Protein AF-A0A1Z9ULQ1-F1 (afdb_monomer)

Foldseek 3Di:
DPDPDPPDDAAEDEPDQQWFPNQVLLLVQLLVVLLVLVPPCPDPCNVLSVQQQVVVVHSPDRDHCLLQDDCPDDSRDVDNPSVNVSSLVRPQQALVSLLPTDTHDCSLVVLVVPVPPPNYAYEYEGSDPSNLNSPLNNCCVRNVDHSVSHHHDNDCQVVQDDPNDGD

Secondary structure (DSSP, 8-state):
---PPP----EEE--BTTTB-HHHHHHHHHHHHHHHHHT-TTSTTHHHHHHHHHHHTSSS----HHHHS-TTSTT--S--HHHHHHHHHHHTT-HHHHHHPPBPTTHHHHHHHHTTSTTEEEEE--SSHHHHHHHHHHHHHHH---GGGEEE-S--GGGGEETTEE-

Mean predicted aligned error: 5.28 Å

Sequence (167 aa):
MEGGVPMRYQVFSDMDGVLVNFEGGVLEYMNKRFQELKDQPDHPDYKLARSAAKELGGWDVVINKWHIARSDQEKSLPRNYRVRDFMYRMVEDDVDLWANLGWERGGKELWDYIKDIPGLEILSAPMAEGSKVGKRMWVERELGVPVEKVNLSDSKKPYGVWNGKQG

Nearest PDB structures (foldseek):
  2jao-assembly1_A  TM=6.907E-01  e=1.414E-05  Mus musculus
  3bwv-assembly1_A  TM=7.509E-01  e=1.514E-02  Staphylococcus epidermidis ATCC 12228
  8hp7-assembly3_C  TM=4.347E-01  e=4.409E-02  Novosphingobium sp. MBES04
  6hdg-assembly1_A  TM=3.534E-01  e=4.664E-02  Lactococcus lactis subsp. lactis Il1403
  1z4o-assembly1_A  TM=3.468E-01  e=2.014E-01  Lactococcus lactis

Structure (mmCIF, N/CA/C/O backbone):
data_AF-A0A1Z9ULQ1-F1
#
_entry.id   AF-A0A1Z9ULQ1-F1
#
loop_
_atom_site.group_PDB
_atom_site.id
_atom_site.type_symbol
_atom_site.label_atom_id
_atom_site.label_alt_id
_atom_site.label_comp_id
_atom_site.label_asym_id
_atom_site.label_entity_id
_atom_site.label_seq_id
_atom_site.pdbx_PDB_ins_code
_atom_site.Cartn_x
_atom_site.Cartn_y
_atom_site.Cartn_z
_atom_site.occupancy
_atom_site.B_iso_or_equiv
_atom_site.auth_seq_id
_atom_site.auth_comp_id
_atom_site.auth_asym_id
_atom_site.auth_atom_id
_atom_site.pdbx_PDB_model_num
ATOM 1 N N . MET A 1 1 ? -25.862 -4.051 43.222 1.00 40.12 1 MET A N 1
ATOM 2 C CA . MET A 1 1 ? -24.947 -4.617 42.213 1.00 40.12 1 MET A CA 1
ATOM 3 C C . MET A 1 1 ? -24.093 -3.464 41.734 1.00 40.12 1 MET A C 1
ATOM 5 O O . MET A 1 1 ? -24.627 -2.573 41.088 1.00 40.12 1 MET A O 1
ATOM 9 N N . GLU A 1 2 ? -22.843 -3.387 42.190 1.00 43.03 2 GLU A N 1
ATOM 10 C CA . GLU A 1 2 ? -21.914 -2.337 41.766 1.00 43.03 2 GLU A CA 1
ATOM 11 C C . GLU A 1 2 ? -21.677 -2.478 40.261 1.00 43.03 2 GLU A C 1
ATOM 13 O O . GLU A 1 2 ? -21.177 -3.499 39.792 1.00 43.03 2 GLU A O 1
ATOM 18 N N . GLY A 1 3 ? -22.115 -1.472 39.502 1.00 48.78 3 GLY A N 1
ATOM 19 C CA . GLY A 1 3 ? -21.812 -1.349 38.085 1.00 48.78 3 GLY A CA 1
ATOM 20 C C . GLY A 1 3 ? -20.315 -1.135 37.937 1.00 48.78 3 GLY A C 1
ATOM 21 O O . GLY A 1 3 ? -19.822 -0.035 38.182 1.00 48.78 3 GLY A O 1
ATOM 22 N N . GLY A 1 4 ? -19.596 -2.203 37.591 1.00 48.16 4 GLY A N 1
ATOM 23 C CA . GLY A 1 4 ? -18.175 -2.129 37.281 1.00 48.16 4 GLY A CA 1
ATOM 24 C C . GLY A 1 4 ? -17.948 -1.061 36.218 1.00 48.16 4 GLY A C 1
ATOM 25 O O . GLY A 1 4 ? -18.625 -1.053 35.189 1.00 48.16 4 GLY A O 1
ATOM 26 N N . VAL A 1 5 ? -17.027 -0.136 36.487 1.00 60.44 5 VAL A N 1
ATOM 27 C CA . VAL A 1 5 ? -16.594 0.860 35.504 1.00 60.44 5 VAL A CA 1
ATOM 28 C C . VAL A 1 5 ? -16.198 0.094 34.237 1.00 60.44 5 VAL A C 1
ATOM 30 O O . VAL A 1 5 ? -15.347 -0.794 34.336 1.00 60.44 5 VAL A O 1
ATOM 33 N N . PRO A 1 6 ? -16.813 0.363 33.070 1.00 61.00 6 PRO A N 1
ATOM 34 C CA . PRO A 1 6 ? -16.471 -0.359 31.856 1.00 61.00 6 PRO A CA 1
ATOM 35 C C . PRO A 1 6 ? -14.975 -0.194 31.604 1.00 61.00 6 PRO A C 1
ATOM 37 O O . PRO A 1 6 ? -14.455 0.925 31.612 1.00 61.00 6 PRO A O 1
ATOM 40 N N . MET A 1 7 ? -14.281 -1.319 31.425 1.00 56.22 7 MET A N 1
ATOM 41 C CA . MET A 1 7 ? -12.882 -1.336 31.012 1.00 56.22 7 MET A CA 1
ATOM 42 C C . MET A 1 7 ? -12.751 -0.481 29.747 1.00 56.22 7 MET A C 1
ATOM 44 O O . MET A 1 7 ? -13.235 -0.866 28.686 1.00 56.22 7 MET A O 1
ATOM 48 N N . ARG A 1 8 ? -12.132 0.700 29.866 1.00 76.12 8 ARG A N 1
ATOM 49 C CA . ARG A 1 8 ? -11.786 1.551 28.724 1.00 76.12 8 ARG A CA 1
ATOM 50 C C . ARG A 1 8 ? -10.527 0.985 28.086 1.00 76.12 8 ARG A C 1
ATOM 52 O O . ARG A 1 8 ? -9.421 1.375 28.449 1.00 76.12 8 ARG A O 1
ATOM 59 N N . TYR A 1 9 ? -10.697 0.028 27.189 1.00 83.69 9 TYR A N 1
ATOM 60 C CA . TYR A 1 9 ? -9.646 -0.355 26.258 1.00 83.69 9 TYR A CA 1
ATOM 61 C C . TYR A 1 9 ? -9.817 0.431 24.957 1.00 83.69 9 TYR A C 1
ATOM 63 O O . TYR A 1 9 ? -10.929 0.784 24.571 1.00 83.69 9 TYR A O 1
ATOM 71 N N . GLN A 1 10 ? -8.696 0.705 24.304 1.00 89.06 10 GLN A N 1
ATOM 72 C CA . GLN A 1 10 ? -8.639 1.178 22.929 1.00 89.06 10 GLN A CA 1
ATOM 73 C C . GLN A 1 10 ? -8.028 0.045 22.111 1.00 89.06 10 GLN A C 1
ATOM 75 O O . GLN A 1 10 ? -6.992 -0.494 22.507 1.00 89.06 10 GLN A O 1
ATOM 80 N N . VAL A 1 11 ? -8.659 -0.325 20.999 1.00 92.19 11 VAL A N 1
ATOM 81 C CA . VAL A 1 11 ? -8.139 -1.363 20.104 1.00 92.19 11 VAL A CA 1
ATOM 82 C C . VAL A 1 11 ? -7.783 -0.727 18.776 1.00 92.19 11 VAL A C 1
ATOM 84 O O . VAL A 1 11 ? -8.569 0.017 18.197 1.00 92.19 11 VAL A O 1
ATOM 87 N N . PHE A 1 12 ? -6.595 -1.051 18.284 1.00 94.81 12 PHE A N 1
ATOM 88 C CA . PHE A 1 12 ? -6.162 -0.671 16.951 1.00 94.81 12 PHE A CA 1
ATOM 89 C C . PHE A 1 12 ? -5.965 -1.928 16.115 1.00 94.81 12 PHE A C 1
ATOM 91 O O . PHE A 1 12 ? -5.248 -2.835 16.539 1.00 94.81 12 PHE A O 1
ATOM 98 N N . SER A 1 13 ? -6.580 -1.972 14.935 1.00 96.31 13 SER A N 1
ATOM 99 C CA . SER A 1 13 ? -6.272 -2.986 13.927 1.00 96.31 13 SER A CA 1
ATOM 100 C C . SER A 1 13 ? -5.358 -2.389 12.865 1.00 96.31 13 SER A C 1
ATOM 102 O O . SER A 1 13 ? -5.603 -1.289 12.362 1.00 96.31 13 SER A O 1
ATOM 104 N N . ASP A 1 14 ? -4.276 -3.100 12.561 1.00 96.75 14 ASP A N 1
ATOM 105 C CA . ASP A 1 14 ? -3.386 -2.733 11.463 1.00 96.75 14 ASP A CA 1
ATOM 106 C C . ASP A 1 14 ? -4.031 -3.067 10.114 1.00 96.75 14 ASP A C 1
ATOM 108 O O . ASP A 1 14 ? -4.940 -3.892 10.032 1.00 96.75 14 ASP A O 1
ATOM 112 N N . MET A 1 15 ? -3.542 -2.443 9.044 1.00 96.81 15 MET A N 1
ATOM 113 C CA . MET A 1 15 ? -3.982 -2.766 7.686 1.00 96.81 15 MET A CA 1
ATOM 114 C C . MET A 1 15 ? -3.031 -3.754 7.018 1.00 96.81 15 MET A C 1
ATOM 116 O O . MET A 1 15 ? -3.408 -4.894 6.749 1.00 96.81 15 MET A O 1
ATOM 120 N N . ASP A 1 16 ? -1.805 -3.317 6.745 1.00 95.81 16 ASP A N 1
ATOM 121 C CA . ASP A 1 16 ? -0.882 -4.025 5.859 1.00 95.81 16 ASP A CA 1
ATOM 122 C C . ASP A 1 16 ? -0.363 -5.310 6.516 1.00 95.81 16 ASP A C 1
ATOM 124 O O . ASP A 1 16 ? 0.289 -5.271 7.557 1.00 95.81 16 ASP A O 1
ATOM 128 N N . GLY A 1 17 ? -0.657 -6.460 5.907 1.00 94.81 17 GLY A N 1
ATOM 129 C CA . GLY A 1 17 ? -0.307 -7.781 6.436 1.00 94.81 17 GLY A CA 1
ATOM 130 C C . GLY A 1 17 ? -1.213 -8.280 7.569 1.00 94.81 17 GLY A C 1
ATOM 131 O O . GLY A 1 17 ? -0.918 -9.318 8.158 1.00 94.81 17 GLY A O 1
ATOM 132 N N . VAL A 1 18 ? -2.304 -7.564 7.879 1.00 97.50 18 VAL A N 1
ATOM 133 C CA . VAL A 1 18 ? -3.332 -7.988 8.849 1.00 97.50 18 VAL A CA 1
ATOM 134 C C . VAL A 1 18 ? -4.705 -8.081 8.188 1.00 97.50 18 VAL A C 1
ATOM 136 O O . VAL A 1 18 ? -5.305 -9.153 8.169 1.00 97.50 18 VAL A O 1
ATOM 139 N N . LEU A 1 19 ? -5.198 -6.976 7.625 1.00 98.19 19 LEU A N 1
ATOM 140 C CA . LEU A 1 19 ? -6.452 -6.936 6.863 1.00 98.19 19 LEU A CA 1
ATOM 141 C C . LEU A 1 19 ? -6.194 -6.921 5.351 1.00 98.19 19 LEU A C 1
ATOM 143 O O . LEU A 1 19 ? -6.977 -7.474 4.583 1.00 98.19 19 LEU A O 1
ATOM 147 N N . VAL A 1 20 ? -5.080 -6.325 4.928 1.00 98.25 20 VAL A N 1
ATOM 148 C CA . VAL A 1 20 ? -4.739 -6.053 3.528 1.00 98.25 20 VAL A CA 1
ATOM 149 C C . VAL A 1 20 ? -3.530 -6.882 3.105 1.00 98.25 20 VAL A C 1
ATOM 151 O O . VAL A 1 20 ? -2.487 -6.829 3.760 1.00 98.25 20 VAL A O 1
ATOM 154 N N . ASN A 1 21 ? -3.633 -7.582 1.972 1.00 97.75 21 ASN A N 1
ATOM 155 C CA . ASN A 1 21 ? -2.535 -8.325 1.349 1.00 97.75 21 ASN A CA 1
ATOM 156 C C . ASN A 1 21 ? -1.557 -7.373 0.645 1.00 97.75 21 ASN A C 1
ATOM 158 O O . ASN A 1 21 ? -1.480 -7.297 -0.586 1.00 97.75 21 ASN A O 1
ATOM 162 N N . PHE A 1 22 ? -0.821 -6.614 1.452 1.00 96.06 22 PHE A N 1
ATOM 163 C CA . PHE A 1 22 ? 0.162 -5.651 0.978 1.00 96.06 22 PHE A CA 1
ATOM 164 C C . PHE A 1 22 ? 1.318 -6.337 0.238 1.00 96.06 22 PHE A C 1
ATOM 166 O O . PHE A 1 22 ? 1.641 -5.941 -0.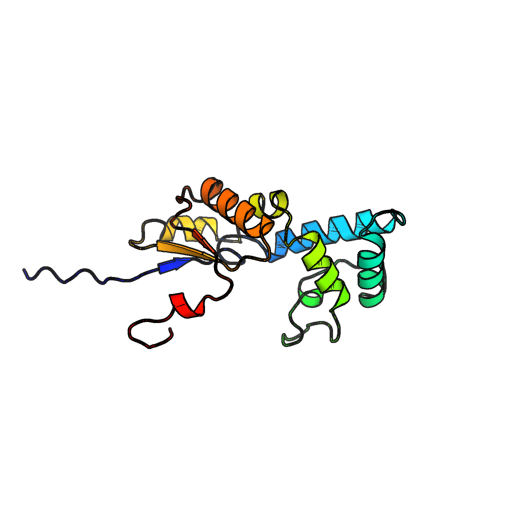879 1.00 96.06 22 PHE A O 1
ATOM 173 N N . GLU A 1 23 ? 1.915 -7.384 0.826 1.00 95.06 23 GLU A N 1
ATOM 174 C CA . GLU A 1 23 ? 3.074 -8.076 0.238 1.00 95.06 23 GLU A CA 1
ATOM 175 C C . GLU A 1 23 ? 2.735 -8.643 -1.146 1.00 95.06 23 GLU A C 1
ATOM 177 O O . GLU A 1 23 ? 3.455 -8.379 -2.109 1.00 95.06 23 GLU A O 1
ATOM 182 N N . GLY A 1 24 ? 1.628 -9.381 -1.266 1.00 96.88 24 GLY A N 1
ATOM 183 C CA . GLY A 1 24 ? 1.215 -9.984 -2.529 1.00 96.88 24 GLY A CA 1
ATOM 184 C C . GLY A 1 24 ? 0.870 -8.943 -3.591 1.00 96.88 24 GLY A C 1
ATOM 185 O O . GLY A 1 24 ? 1.403 -9.011 -4.697 1.00 96.88 24 GLY A O 1
ATOM 186 N N . GLY A 1 25 ? 0.036 -7.954 -3.249 1.00 97.44 25 GLY A N 1
ATOM 187 C CA . GLY A 1 25 ? -0.405 -6.936 -4.206 1.00 97.44 25 GLY A CA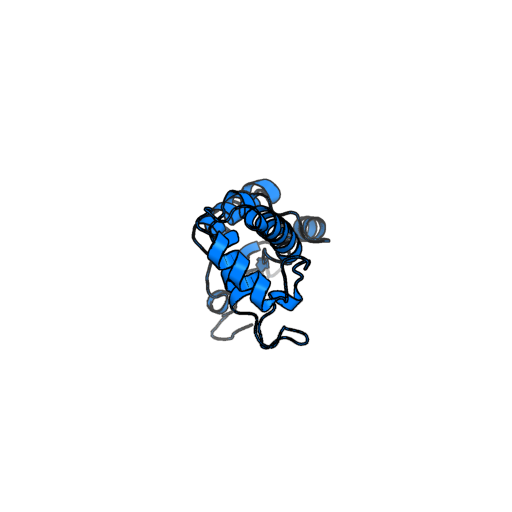 1
ATOM 188 C C . GLY A 1 25 ? 0.730 -6.038 -4.703 1.00 97.44 25 GLY A C 1
ATOM 189 O O . GLY A 1 25 ? 0.831 -5.778 -5.903 1.00 97.44 25 GLY A O 1
ATOM 190 N N . VAL A 1 26 ? 1.643 -5.622 -3.816 1.00 96.19 26 VAL A N 1
ATOM 191 C CA . VAL A 1 26 ? 2.827 -4.838 -4.207 1.00 96.19 26 VAL A CA 1
ATOM 192 C C . VAL A 1 26 ? 3.765 -5.652 -5.085 1.00 96.19 26 VAL A C 1
ATOM 194 O O . VAL A 1 26 ? 4.222 -5.142 -6.108 1.00 96.19 26 VAL A O 1
ATOM 197 N N . LEU A 1 27 ? 4.051 -6.908 -4.719 1.00 97.38 27 LEU A N 1
ATOM 198 C CA . LEU A 1 27 ? 4.931 -7.764 -5.514 1.00 97.38 27 LEU A CA 1
ATOM 199 C C . LEU A 1 27 ? 4.346 -8.029 -6.904 1.00 97.38 27 LEU A C 1
ATOM 201 O O . LEU A 1 27 ? 5.082 -7.957 -7.888 1.00 97.38 27 LEU A O 1
ATOM 205 N N . GLU A 1 28 ? 3.046 -8.298 -7.011 1.00 97.88 28 GLU A N 1
ATOM 206 C CA . GLU A 1 28 ? 2.371 -8.484 -8.298 1.00 97.88 28 GLU A CA 1
ATOM 207 C C . GLU A 1 28 ? 2.474 -7.224 -9.168 1.00 97.88 28 GLU A C 1
ATOM 209 O O . GLU A 1 28 ? 2.988 -7.281 -10.292 1.00 97.88 28 GLU A O 1
ATOM 214 N N . TYR A 1 29 ? 2.064 -6.074 -8.624 1.00 97.81 29 TYR A N 1
ATOM 215 C CA . TYR A 1 29 ? 2.078 -4.800 -9.339 1.00 97.81 29 TYR A CA 1
ATOM 216 C C . TYR A 1 29 ? 3.490 -4.418 -9.795 1.00 97.81 29 TYR A C 1
ATOM 218 O O . TYR A 1 29 ? 3.716 -4.124 -10.972 1.00 97.81 29 TYR A O 1
ATOM 226 N N . MET A 1 30 ? 4.475 -4.478 -8.893 1.00 96.12 30 MET A N 1
ATOM 227 C CA . MET A 1 30 ? 5.840 -4.080 -9.228 1.00 96.12 30 MET A CA 1
ATOM 228 C C . MET A 1 30 ? 6.484 -5.020 -10.253 1.00 96.12 30 MET A C 1
ATOM 230 O O . MET A 1 30 ? 7.227 -4.544 -11.106 1.00 96.12 30 MET A O 1
ATOM 234 N N . ASN A 1 31 ? 6.205 -6.331 -10.213 1.00 98.06 31 ASN A N 1
ATOM 235 C CA . ASN A 1 31 ? 6.726 -7.272 -11.211 1.00 98.06 31 ASN A CA 1
ATOM 236 C C . ASN A 1 31 ? 6.144 -6.988 -12.593 1.00 98.06 31 ASN A C 1
ATOM 238 O O . ASN A 1 31 ? 6.882 -6.993 -13.579 1.00 98.06 31 ASN A O 1
ATOM 242 N N . LYS A 1 32 ? 4.841 -6.692 -12.667 1.00 97.50 32 LYS A N 1
ATOM 243 C CA . LYS A 1 32 ? 4.196 -6.282 -13.915 1.00 97.50 32 LYS A CA 1
ATOM 244 C C . LYS A 1 32 ? 4.867 -5.031 -14.485 1.00 97.50 32 LYS A C 1
ATOM 246 O O . LYS A 1 32 ? 5.340 -5.061 -15.619 1.00 97.50 32 LYS A O 1
ATOM 251 N N . ARG A 1 33 ? 5.008 -3.973 -13.676 1.00 97.38 33 ARG A N 1
ATOM 252 C CA . ARG A 1 33 ? 5.692 -2.731 -14.084 1.00 97.38 33 ARG A CA 1
ATOM 253 C C . ARG A 1 33 ? 7.148 -2.974 -14.486 1.00 97.38 33 ARG A C 1
ATOM 255 O O . ARG A 1 33 ? 7.624 -2.392 -15.455 1.00 97.38 33 ARG A O 1
ATOM 262 N N . PHE A 1 34 ? 7.854 -3.849 -13.774 1.00 97.94 34 PHE A N 1
ATOM 263 C CA . PHE A 1 34 ? 9.243 -4.198 -14.067 1.00 97.94 34 PHE A CA 1
ATOM 264 C C . PHE A 1 34 ? 9.395 -4.824 -15.459 1.00 97.94 34 PHE A C 1
ATOM 266 O O . PHE A 1 34 ? 10.277 -4.417 -16.213 1.00 97.94 34 PHE A O 1
ATOM 273 N N . GLN A 1 35 ? 8.508 -5.753 -15.828 1.00 97.31 35 GLN A N 1
ATOM 274 C CA . GLN A 1 35 ? 8.524 -6.370 -17.157 1.00 97.31 35 GLN A CA 1
ATOM 275 C C . GLN A 1 35 ? 8.046 -5.409 -18.252 1.00 97.31 35 GLN A C 1
ATOM 277 O O . GLN A 1 35 ? 8.656 -5.361 -19.314 1.00 97.31 35 GLN A O 1
ATOM 282 N N . GLU A 1 36 ? 7.024 -4.589 -17.996 1.00 96.62 36 GLU A N 1
ATOM 283 C CA . GLU A 1 36 ? 6.561 -3.571 -18.953 1.00 96.62 36 GLU A CA 1
ATOM 284 C C . GLU A 1 36 ? 7.660 -2.561 -19.306 1.00 96.62 36 GLU A C 1
ATOM 286 O O . GLU A 1 36 ? 7.794 -2.165 -20.464 1.00 96.62 36 GLU A O 1
ATOM 291 N N . LEU A 1 37 ? 8.457 -2.149 -18.316 1.00 97.88 37 LEU A N 1
ATOM 292 C CA . LEU A 1 37 ? 9.524 -1.170 -18.505 1.00 97.88 37 LEU A CA 1
ATOM 293 C C . LEU A 1 37 ? 10.729 -1.734 -19.258 1.00 97.88 37 LEU A C 1
ATOM 295 O O . LEU A 1 37 ? 11.450 -0.954 -19.873 1.00 97.88 37 LEU A O 1
ATOM 299 N N . LYS A 1 38 ? 10.948 -3.055 -19.258 1.00 96.75 38 LYS A N 1
ATOM 300 C CA . LYS A 1 38 ? 12.065 -3.707 -19.965 1.00 96.75 38 LYS A CA 1
ATOM 301 C C . LYS A 1 38 ? 12.184 -3.249 -21.422 1.00 96.75 38 LYS A C 1
ATOM 303 O O . LYS A 1 38 ? 13.293 -2.986 -21.887 1.00 96.75 38 LYS A O 1
ATOM 308 N N . ASP A 1 39 ? 11.043 -3.104 -22.093 1.00 95.62 39 ASP A N 1
ATOM 309 C CA . ASP A 1 39 ? 10.948 -2.795 -23.521 1.00 95.62 39 ASP A CA 1
ATOM 310 C C . ASP A 1 39 ? 10.573 -1.323 -23.798 1.00 95.62 39 ASP A C 1
ATOM 312 O O . ASP A 1 39 ? 10.226 -0.966 -24.922 1.00 95.62 39 ASP A O 1
ATOM 316 N N . GLN A 1 40 ? 10.660 -0.443 -22.791 1.00 97.12 40 GLN A N 1
ATOM 317 C CA . GLN A 1 40 ? 10.299 0.978 -22.901 1.00 97.12 40 GLN A CA 1
ATOM 318 C C . GLN A 1 40 ? 11.469 1.902 -22.524 1.00 97.12 40 GLN A C 1
ATOM 320 O O . GLN A 1 40 ? 11.409 2.587 -21.501 1.00 97.12 40 GLN A O 1
ATOM 325 N N . PRO A 1 41 ? 12.543 1.968 -23.332 1.00 96.25 41 PRO A N 1
ATOM 326 C CA . PRO A 1 41 ? 13.744 2.740 -22.999 1.00 96.25 41 PRO A CA 1
ATOM 327 C C . PRO A 1 41 ? 13.503 4.247 -22.814 1.00 96.25 41 PRO A C 1
ATOM 329 O O . PRO A 1 41 ? 14.268 4.899 -22.098 1.00 96.25 41 PRO A O 1
ATOM 332 N N . ASP A 1 42 ? 12.443 4.781 -23.425 1.00 97.75 42 ASP A N 1
ATOM 333 C CA . ASP A 1 42 ? 12.067 6.196 -23.355 1.00 97.75 42 ASP A CA 1
ATOM 334 C C . ASP A 1 42 ? 11.144 6.523 -22.166 1.00 97.75 42 ASP A C 1
ATOM 336 O O . ASP A 1 42 ? 10.891 7.696 -21.884 1.00 97.75 42 ASP A O 1
ATOM 340 N N . HIS A 1 43 ? 10.648 5.516 -21.435 1.00 97.62 43 HIS A N 1
ATOM 341 C CA . HIS A 1 43 ? 9.802 5.746 -20.265 1.00 97.62 43 HIS A CA 1
ATOM 342 C C . HIS A 1 43 ? 10.614 6.419 -19.138 1.00 97.62 43 HIS A C 1
ATOM 344 O O . HIS A 1 43 ? 11.736 5.984 -18.853 1.00 97.62 43 HIS A O 1
ATOM 350 N N . PRO A 1 44 ? 10.068 7.423 -18.421 1.00 97.56 44 PRO A N 1
ATOM 351 C CA . PRO A 1 44 ? 10.790 8.136 -17.359 1.00 97.56 44 PRO A CA 1
ATOM 352 C C . PRO A 1 44 ? 11.410 7.219 -16.293 1.00 97.56 44 PRO A C 1
ATOM 354 O O . PRO A 1 44 ? 12.554 7.410 -15.881 1.00 97.56 44 PRO A O 1
ATOM 357 N N . ASP A 1 45 ? 10.681 6.175 -15.898 1.00 97.38 45 ASP A N 1
ATOM 358 C CA . ASP A 1 45 ? 11.131 5.210 -14.887 1.00 97.38 45 ASP A CA 1
ATOM 359 C C . ASP A 1 45 ? 12.030 4.076 -15.437 1.00 97.38 45 ASP A C 1
ATOM 361 O O . ASP A 1 45 ? 12.528 3.258 -14.659 1.00 97.38 45 ASP A O 1
ATOM 365 N N . TYR A 1 46 ? 12.319 4.026 -16.748 1.00 98.00 46 TYR A N 1
ATOM 366 C CA . TYR A 1 46 ? 13.147 2.966 -17.350 1.00 98.00 46 TYR A CA 1
ATOM 367 C C . TYR A 1 46 ? 14.523 2.848 -16.695 1.00 98.00 46 TYR A C 1
ATOM 369 O O . TYR A 1 46 ? 14.996 1.754 -16.386 1.00 98.00 46 TYR A O 1
ATOM 377 N N . LYS A 1 47 ? 15.187 3.984 -16.444 1.00 97.94 47 LYS A N 1
ATOM 378 C CA . LYS A 1 47 ? 16.524 4.003 -15.827 1.00 97.94 47 LYS A CA 1
ATOM 379 C C . LYS A 1 47 ? 16.518 3.403 -14.422 1.00 97.94 47 LYS A C 1
ATOM 381 O O . LYS A 1 47 ? 17.504 2.773 -14.026 1.00 97.94 47 LYS A O 1
ATOM 386 N N . LEU A 1 48 ? 15.425 3.590 -13.684 1.00 97.44 48 LEU A N 1
ATOM 387 C CA . LEU A 1 48 ? 15.254 3.032 -12.351 1.00 97.44 48 LEU A CA 1
ATOM 388 C C . LEU A 1 48 ? 15.040 1.517 -12.427 1.00 97.44 48 LEU A C 1
ATOM 390 O O . LEU A 1 48 ? 15.792 0.775 -11.796 1.00 97.44 48 LEU A O 1
ATOM 394 N N . ALA A 1 49 ? 14.125 1.058 -13.284 1.00 97.81 49 ALA A N 1
ATOM 395 C CA . ALA A 1 49 ? 13.895 -0.366 -13.527 1.00 97.81 49 ALA A CA 1
ATOM 396 C C . ALA A 1 49 ? 15.169 -1.079 -14.015 1.00 97.81 49 ALA A C 1
ATOM 398 O O . ALA A 1 49 ? 15.566 -2.099 -13.460 1.00 97.81 49 ALA A O 1
ATOM 399 N N . ARG A 1 50 ? 15.911 -0.486 -14.958 1.00 98.19 50 ARG A N 1
ATOM 400 C CA . ARG A 1 50 ? 17.204 -1.011 -15.42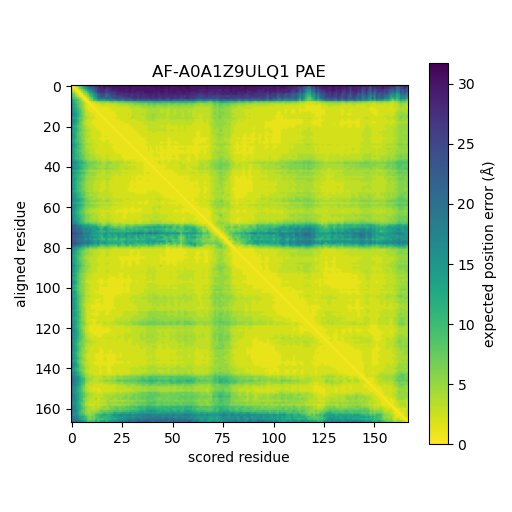5 1.00 98.19 50 ARG A CA 1
ATOM 401 C C . ARG A 1 50 ? 18.237 -1.114 -14.300 1.00 98.19 50 ARG A C 1
ATOM 403 O O . ARG A 1 50 ? 19.050 -2.038 -14.290 1.00 98.19 50 ARG A O 1
ATOM 410 N N . SER A 1 51 ? 18.233 -0.166 -13.363 1.00 97.19 51 SER A N 1
ATOM 411 C CA . SER A 1 51 ? 19.135 -0.192 -12.206 1.00 97.19 51 SER A CA 1
ATOM 412 C C . SER A 1 51 ? 18.765 -1.307 -11.227 1.00 97.19 51 SER A C 1
ATOM 414 O O . SER A 1 51 ? 19.667 -1.984 -10.736 1.00 97.19 51 SER A O 1
ATOM 416 N N . ALA A 1 52 ? 17.469 -1.540 -10.998 1.00 96.75 52 ALA A N 1
ATOM 417 C CA . ALA A 1 52 ? 16.979 -2.690 -10.241 1.00 96.75 52 ALA A CA 1
ATOM 418 C C . ALA A 1 52 ? 17.334 -4.015 -10.937 1.00 96.75 52 ALA A C 1
ATOM 420 O O . ALA A 1 52 ? 17.899 -4.898 -10.302 1.00 96.75 52 ALA A O 1
ATOM 421 N N . ALA A 1 53 ? 17.135 -4.126 -12.254 1.00 97.19 53 ALA A N 1
ATOM 422 C CA . ALA A 1 53 ? 17.512 -5.307 -13.034 1.00 97.19 53 ALA A CA 1
ATOM 423 C C . ALA A 1 53 ? 19.006 -5.628 -12.912 1.00 97.19 53 ALA A C 1
ATOM 425 O O . ALA A 1 53 ? 19.386 -6.774 -12.693 1.00 9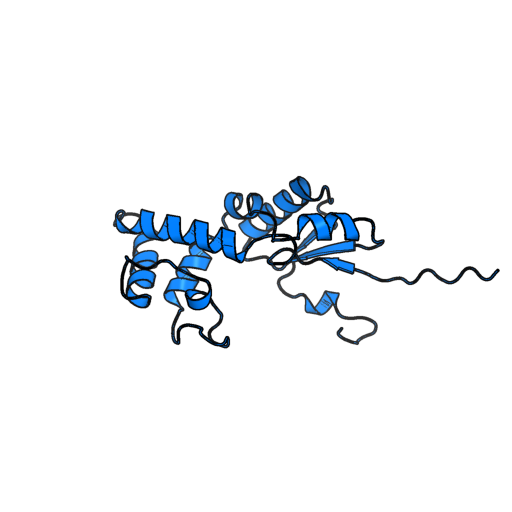7.19 53 ALA A O 1
ATOM 426 N N . LYS A 1 54 ? 19.875 -4.611 -12.985 1.00 96.25 54 LYS A N 1
ATOM 427 C CA . LYS A 1 54 ? 21.318 -4.795 -12.781 1.00 96.25 54 LYS A CA 1
ATOM 428 C C . LYS A 1 54 ? 21.647 -5.311 -11.374 1.00 96.25 54 LYS A C 1
ATOM 430 O O . LYS A 1 54 ? 22.554 -6.126 -11.244 1.00 96.25 54 LYS A O 1
ATOM 435 N N . GLU A 1 55 ? 20.950 -4.830 -10.345 1.00 94.44 55 GLU A N 1
ATOM 436 C CA . GLU A 1 55 ? 21.123 -5.294 -8.959 1.00 94.44 55 GLU A CA 1
ATOM 437 C C . GLU A 1 55 ? 20.642 -6.742 -8.773 1.00 94.44 55 GLU A C 1
ATOM 439 O O . GLU A 1 55 ? 21.287 -7.510 -8.068 1.00 94.44 55 GLU A O 1
ATOM 444 N N . LEU A 1 56 ? 19.570 -7.131 -9.467 1.00 93.75 56 LEU A N 1
ATOM 445 C CA . LEU A 1 56 ? 18.987 -8.476 -9.428 1.00 93.75 56 LEU A CA 1
ATOM 446 C C . LEU A 1 56 ? 19.718 -9.505 -10.311 1.00 93.75 56 LEU A C 1
ATOM 448 O O . LEU A 1 56 ? 19.431 -10.694 -10.224 1.00 93.75 56 LEU A O 1
ATOM 452 N N . GLY A 1 57 ? 20.657 -9.071 -11.158 1.00 94.62 57 GLY A N 1
ATOM 453 C CA . GLY A 1 57 ? 21.389 -9.942 -12.087 1.00 94.62 57 GLY A CA 1
ATOM 454 C C . GLY A 1 57 ? 20.753 -10.088 -13.475 1.00 94.62 57 GLY A C 1
ATOM 455 O O . GLY A 1 57 ? 21.256 -10.849 -14.297 1.00 94.62 57 GLY A O 1
ATOM 456 N N . GLY A 1 58 ? 19.693 -9.338 -13.776 1.00 96.31 58 GLY A N 1
ATOM 457 C CA . GLY A 1 58 ? 19.044 -9.308 -15.083 1.00 96.31 58 GLY A CA 1
ATOM 458 C C . GLY A 1 58 ? 17.565 -8.931 -15.011 1.00 96.31 58 GLY A C 1
ATOM 459 O O . GLY A 1 58 ? 17.009 -8.703 -13.940 1.00 96.31 58 GLY A O 1
ATOM 460 N N . TRP A 1 59 ? 16.926 -8.864 -16.180 1.00 97.31 59 TRP A N 1
ATOM 461 C CA . TRP A 1 59 ? 15.474 -8.669 -16.305 1.00 97.31 59 TRP A CA 1
ATOM 462 C C . TRP A 1 59 ? 14.675 -9.966 -16.116 1.00 97.31 59 TRP A C 1
ATOM 464 O O . TRP A 1 59 ? 13.479 -9.913 -15.840 1.00 97.31 59 TRP A O 1
ATOM 474 N N . ASP A 1 60 ? 15.326 -11.121 -16.277 1.00 96.00 60 ASP A N 1
ATOM 475 C CA . ASP A 1 60 ? 14.718 -12.451 -16.156 1.00 96.00 60 ASP A CA 1
ATOM 476 C C . ASP A 1 60 ? 14.702 -12.918 -14.691 1.00 96.00 60 ASP A C 1
ATOM 478 O O . ASP A 1 60 ? 15.317 -13.910 -14.305 1.00 96.00 60 ASP A O 1
ATOM 482 N N . VAL A 1 61 ? 14.077 -12.103 -13.839 1.00 94.69 61 VAL A N 1
ATOM 483 C CA . VAL A 1 61 ? 13.946 -12.336 -12.399 1.00 94.69 61 VAL A CA 1
ATOM 484 C C . VAL A 1 61 ? 12.521 -12.003 -11.983 1.00 94.69 61 VAL A C 1
ATOM 486 O O . VAL A 1 61 ? 12.002 -10.937 -12.313 1.00 94.69 61 VAL A O 1
ATOM 489 N N . VAL A 1 62 ? 11.913 -12.894 -11.199 1.00 96.69 62 VAL A N 1
ATOM 490 C CA . VAL A 1 62 ? 10.675 -12.600 -10.472 1.00 96.69 62 VAL A CA 1
ATOM 491 C C . VAL A 1 62 ? 11.046 -11.986 -9.128 1.00 96.69 62 VAL A C 1
ATOM 493 O O . VAL A 1 62 ? 11.688 -12.620 -8.283 1.00 96.69 62 VAL A O 1
ATOM 496 N N . ILE A 1 63 ? 10.662 -10.728 -8.926 1.00 95.56 63 ILE A N 1
ATOM 497 C CA . ILE A 1 63 ? 10.901 -10.010 -7.680 1.00 95.56 63 ILE A CA 1
ATOM 498 C C . ILE A 1 63 ? 10.038 -10.646 -6.588 1.00 95.56 63 ILE A C 1
ATOM 500 O O . ILE A 1 63 ? 8.828 -10.771 -6.743 1.00 95.56 63 ILE A O 1
ATOM 504 N N . ASN A 1 64 ? 10.655 -11.069 -5.486 1.00 95.06 64 ASN A N 1
ATOM 505 C CA . ASN A 1 64 ? 9.969 -11.657 -4.341 1.00 95.06 64 ASN A CA 1
ATOM 506 C C . ASN A 1 64 ? 10.298 -10.865 -3.070 1.00 95.06 64 ASN A C 1
ATOM 508 O O . ASN A 1 64 ? 11.147 -9.968 -3.083 1.00 95.06 64 ASN A O 1
ATOM 512 N N . LYS A 1 65 ? 9.658 -11.224 -1.954 1.00 91.75 65 LYS A N 1
ATOM 513 C CA . LYS A 1 65 ? 9.808 -10.508 -0.683 1.00 91.75 65 LYS A CA 1
ATOM 514 C C . LYS A 1 65 ? 11.251 -10.366 -0.198 1.00 91.75 65 LYS A C 1
ATOM 516 O O . LYS A 1 65 ? 11.594 -9.344 0.379 1.00 91.75 65 LYS A O 1
ATOM 521 N N . TRP A 1 66 ? 12.128 -11.331 -0.475 1.00 90.50 66 TRP A N 1
ATOM 522 C CA . TRP A 1 66 ? 13.527 -11.292 -0.034 1.00 90.50 66 TRP A CA 1
ATOM 523 C C . TRP A 1 66 ? 14.361 -10.267 -0.801 1.00 90.50 66 TRP A C 1
ATOM 525 O O . TRP A 1 66 ? 15.358 -9.762 -0.286 1.00 90.50 66 TRP A O 1
ATOM 535 N N . HIS A 1 67 ? 13.933 -9.910 -2.013 1.00 91.38 67 HIS A N 1
ATOM 536 C CA . HIS A 1 67 ? 14.558 -8.832 -2.767 1.00 91.38 67 HIS A CA 1
ATOM 537 C C . HIS A 1 67 ? 14.220 -7.462 -2.172 1.00 91.38 67 HIS A C 1
ATOM 539 O O . HIS A 1 67 ? 15.062 -6.575 -2.206 1.00 91.38 67 HIS A O 1
ATOM 545 N N . ILE A 1 68 ? 13.040 -7.285 -1.572 1.00 89.69 68 ILE A N 1
ATOM 546 C CA . ILE A 1 68 ? 12.587 -5.994 -1.019 1.00 89.69 68 ILE A CA 1
ATOM 547 C C . ILE A 1 68 ? 12.629 -5.911 0.515 1.00 89.69 68 ILE A C 1
ATOM 549 O O . ILE A 1 68 ? 12.401 -4.837 1.078 1.00 89.69 68 ILE A O 1
ATOM 553 N N . ALA A 1 69 ? 12.954 -7.018 1.188 1.00 86.25 69 ALA A N 1
ATOM 554 C CA . ALA A 1 69 ? 13.110 -7.103 2.635 1.00 86.25 69 ALA A CA 1
ATOM 555 C C . ALA A 1 69 ? 14.068 -6.026 3.166 1.00 86.25 69 ALA A C 1
ATOM 557 O O . ALA A 1 69 ? 14.921 -5.490 2.453 1.00 86.25 69 ALA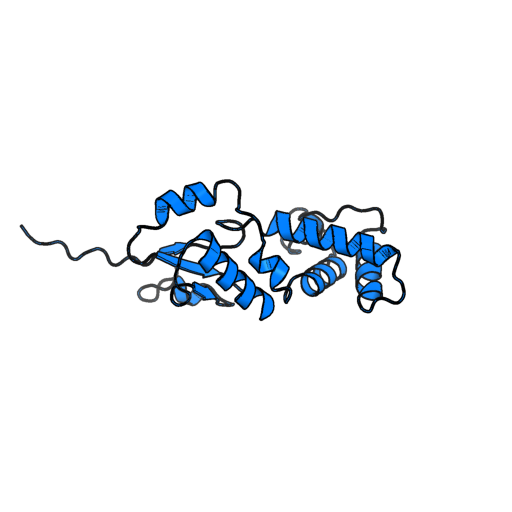 A O 1
ATOM 558 N N . ARG A 1 70 ? 13.927 -5.646 4.435 1.00 76.06 70 ARG A N 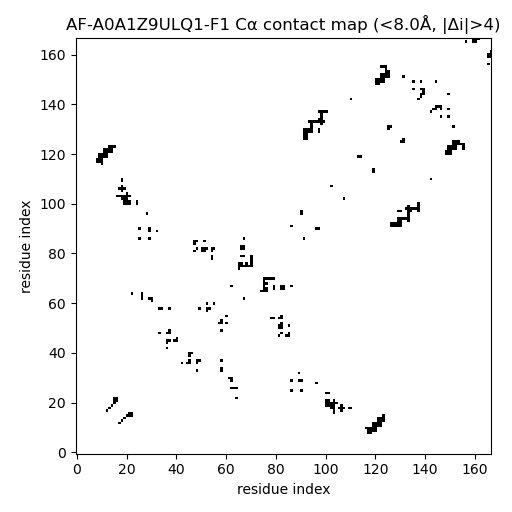1
ATOM 559 C CA . ARG A 1 70 ? 14.928 -4.765 5.047 1.00 76.06 70 ARG A CA 1
ATOM 560 C C . ARG A 1 70 ? 16.249 -5.516 5.189 1.00 76.06 70 ARG A C 1
ATOM 562 O O . ARG A 1 70 ? 16.253 -6.710 5.464 1.00 76.06 70 ARG A O 1
ATOM 569 N N . SER A 1 71 ? 17.361 -4.801 5.035 1.00 69.12 71 SER A N 1
ATOM 570 C CA . SER A 1 71 ? 18.709 -5.384 5.058 1.00 69.12 71 SER A CA 1
ATOM 571 C C . SER A 1 71 ? 19.072 -6.068 6.381 1.00 69.12 71 SER A C 1
ATOM 573 O O . SER A 1 71 ? 20.027 -6.835 6.420 1.00 69.12 71 SER A O 1
ATOM 575 N N . ASP A 1 72 ? 18.340 -5.781 7.461 1.00 70.38 72 ASP A N 1
ATOM 576 C CA . ASP A 1 72 ? 18.478 -6.412 8.776 1.00 70.38 72 ASP A CA 1
ATOM 577 C C . ASP A 1 72 ? 17.714 -7.743 8.909 1.00 70.38 72 ASP A C 1
ATOM 579 O O . ASP A 1 72 ? 17.872 -8.434 9.913 1.00 70.38 72 ASP A O 1
ATOM 583 N N . GLN A 1 73 ? 16.893 -8.124 7.923 1.00 69.88 73 GLN A N 1
ATOM 584 C CA . GLN A 1 73 ? 16.140 -9.378 7.944 1.00 69.88 73 GLN A CA 1
ATOM 585 C C . GLN A 1 73 ? 16.948 -10.553 7.382 1.00 69.88 73 GLN A C 1
ATOM 587 O O . GLN A 1 73 ? 17.670 -10.437 6.388 1.00 69.88 73 GLN A O 1
ATOM 592 N N . GLU A 1 74 ? 16.769 -11.722 8.002 1.00 64.75 74 GLU A N 1
ATOM 593 C CA . GLU A 1 74 ? 17.333 -12.986 7.530 1.00 64.75 74 GLU A CA 1
ATOM 594 C C . GLU A 1 74 ? 16.929 -13.231 6.065 1.00 64.75 74 GLU A C 1
ATOM 596 O O . GLU A 1 74 ? 15.763 -13.070 5.704 1.00 64.75 74 GLU A O 1
ATOM 601 N N . LYS A 1 75 ? 17.890 -13.625 5.218 1.00 73.00 75 LYS A N 1
ATOM 602 C CA . LYS A 1 75 ? 17.719 -13.874 3.769 1.00 73.00 75 LYS A CA 1
ATOM 603 C C . LYS A 1 75 ? 17.457 -12.638 2.897 1.00 73.00 75 LYS A C 1
ATOM 605 O O . LYS A 1 75 ? 17.251 -12.809 1.697 1.00 73.00 75 LYS A O 1
ATOM 610 N N . SER A 1 76 ? 17.519 -11.417 3.438 1.00 70.06 76 SER A N 1
ATOM 611 C CA . SER A 1 76 ? 17.573 -10.213 2.597 1.00 70.06 76 SER A CA 1
ATOM 612 C C . SER A 1 76 ? 18.800 -10.256 1.684 1.00 70.06 76 SER A C 1
ATOM 614 O O . SER A 1 76 ? 19.881 -10.693 2.090 1.00 70.06 76 SER A O 1
ATOM 616 N N . LEU A 1 77 ? 18.660 -9.740 0.461 1.00 67.94 77 LEU A N 1
ATOM 617 C CA . LEU A 1 77 ? 19.824 -9.459 -0.377 1.00 67.94 77 LEU A CA 1
ATOM 618 C C . LEU A 1 77 ? 20.787 -8.511 0.374 1.00 67.94 77 LEU A C 1
ATOM 620 O O . LEU A 1 77 ? 20.323 -7.522 0.950 1.00 67.94 77 LEU A O 1
ATOM 624 N N . PRO A 1 78 ? 22.117 -8.749 0.335 1.00 66.25 78 PRO A N 1
ATOM 625 C CA . PRO A 1 78 ? 23.107 -7.890 0.999 1.00 66.25 78 PRO A CA 1
ATOM 626 C C . PRO A 1 78 ? 23.081 -6.426 0.534 1.00 66.25 78 PRO A C 1
ATOM 628 O O . PRO A 1 78 ? 23.531 -5.530 1.245 1.00 66.25 78 PRO A O 1
ATOM 631 N N . ARG A 1 79 ? 22.574 -6.181 -0.681 1.00 72.00 79 ARG A N 1
ATOM 632 C CA . ARG A 1 79 ? 22.379 -4.856 -1.267 1.00 72.00 79 ARG A CA 1
ATOM 633 C C . ARG A 1 79 ? 21.114 -4.872 -2.122 1.00 72.00 79 ARG A C 1
ATOM 635 O O . ARG A 1 79 ? 21.106 -5.522 -3.161 1.00 72.00 79 ARG A O 1
ATOM 642 N N . ASN A 1 80 ? 20.076 -4.165 -1.684 1.00 83.00 80 ASN A N 1
ATOM 643 C CA . ASN A 1 80 ? 18.790 -4.096 -2.382 1.00 83.00 80 ASN A CA 1
ATOM 644 C C . ASN A 1 80 ? 18.234 -2.674 -2.531 1.00 83.00 80 ASN A C 1
ATOM 646 O O . ASN A 1 80 ? 17.023 -2.465 -2.611 1.00 83.00 80 ASN A O 1
ATOM 650 N N . TYR A 1 81 ? 19.113 -1.675 -2.531 1.00 89.19 81 TYR A N 1
ATOM 651 C CA . TYR A 1 81 ? 18.692 -0.279 -2.588 1.00 89.19 81 TYR A CA 1
ATOM 652 C C . TYR A 1 81 ? 17.962 0.025 -3.896 1.00 89.19 81 TYR A C 1
ATOM 654 O O . TYR A 1 81 ? 16.948 0.706 -3.870 1.00 89.19 81 TYR A O 1
ATOM 662 N N . ARG A 1 82 ? 18.417 -0.512 -5.037 1.00 94.81 82 ARG A N 1
ATOM 663 C CA . ARG A 1 82 ? 17.817 -0.185 -6.340 1.00 94.81 82 ARG A CA 1
ATOM 664 C C . ARG A 1 82 ? 16.462 -0.840 -6.534 1.00 94.81 82 ARG A C 1
ATOM 666 O O . ARG A 1 82 ? 15.552 -0.189 -7.037 1.00 94.81 82 ARG A O 1
ATOM 673 N N . VAL A 1 83 ? 16.317 -2.103 -6.140 1.00 94.88 83 VAL A N 1
ATOM 674 C CA . VAL A 1 83 ? 15.019 -2.787 -6.204 1.00 94.88 83 VAL A CA 1
ATOM 675 C C . VAL A 1 83 ? 14.018 -2.190 -5.209 1.00 94.88 83 VAL A C 1
ATOM 677 O O . VAL A 1 83 ? 12.837 -2.082 -5.532 1.00 94.88 83 VAL A O 1
ATOM 680 N N . ARG A 1 84 ? 14.477 -1.718 -4.041 1.00 93.75 84 ARG A N 1
ATOM 681 C CA . ARG A 1 84 ? 13.632 -0.975 -3.096 1.00 93.75 84 ARG A CA 1
ATOM 682 C C . ARG A 1 84 ? 13.240 0.398 -3.633 1.00 93.75 84 ARG A C 1
ATOM 684 O O . ARG A 1 84 ? 12.057 0.702 -3.608 1.00 93.75 84 ARG A O 1
ATOM 691 N N . ASP A 1 85 ? 14.178 1.189 -4.155 1.00 95.00 85 ASP A N 1
ATOM 692 C CA . ASP A 1 85 ? 13.887 2.488 -4.783 1.00 95.00 85 ASP A CA 1
ATOM 693 C C . ASP A 1 85 ? 12.850 2.326 -5.904 1.00 95.00 85 ASP A C 1
ATOM 695 O O . ASP A 1 85 ? 11.912 3.112 -6.015 1.00 95.00 85 ASP A O 1
ATOM 699 N N . PHE A 1 86 ? 12.997 1.271 -6.714 1.00 97.06 86 PHE A N 1
ATOM 700 C CA . PHE A 1 86 ? 12.025 0.916 -7.741 1.00 97.06 86 PHE A CA 1
ATOM 701 C C . PHE A 1 86 ? 10.647 0.606 -7.147 1.00 97.06 86 PHE A C 1
ATOM 703 O O . PHE A 1 86 ? 9.658 1.161 -7.610 1.00 97.06 86 PHE A O 1
ATOM 710 N N . MET A 1 87 ? 10.574 -0.224 -6.104 1.00 96.31 87 MET A N 1
ATOM 711 C CA . MET A 1 87 ? 9.322 -0.528 -5.407 1.00 96.31 87 MET A CA 1
ATOM 712 C C . MET A 1 87 ? 8.649 0.739 -4.863 1.00 96.31 87 MET A C 1
ATOM 714 O O . MET A 1 87 ? 7.503 0.984 -5.224 1.00 96.31 87 MET A O 1
ATOM 718 N N . TYR A 1 88 ? 9.361 1.576 -4.096 1.00 95.56 88 TYR A N 1
ATOM 719 C CA . TYR A 1 88 ? 8.826 2.840 -3.569 1.00 95.56 88 TYR A CA 1
ATOM 720 C C . TYR A 1 88 ? 8.277 3.723 -4.692 1.00 95.56 88 TYR A C 1
ATOM 722 O O .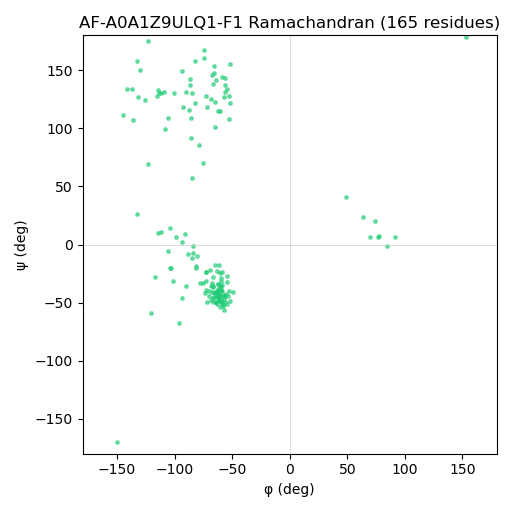 TYR A 1 88 ? 7.106 4.089 -4.655 1.00 95.56 88 TYR A O 1
ATOM 730 N N . ARG A 1 89 ? 9.068 3.955 -5.749 1.00 96.75 89 ARG A N 1
ATOM 731 C CA . ARG A 1 89 ? 8.662 4.778 -6.896 1.00 96.75 89 ARG A CA 1
ATOM 732 C C . ARG A 1 89 ? 7.405 4.263 -7.598 1.00 96.75 89 ARG A C 1
ATOM 734 O O . ARG A 1 89 ? 6.646 5.069 -8.125 1.00 96.75 89 ARG A O 1
ATOM 741 N N . MET A 1 90 ? 7.218 2.945 -7.663 1.00 96.81 90 MET A N 1
ATOM 742 C CA . MET A 1 90 ? 6.051 2.345 -8.312 1.00 96.81 90 MET A CA 1
ATOM 743 C C . MET A 1 90 ? 4.796 2.410 -7.444 1.00 96.81 90 MET A C 1
ATOM 745 O O . MET A 1 90 ? 3.713 2.502 -8.006 1.00 96.81 90 MET A O 1
ATOM 749 N N . VAL A 1 91 ? 4.917 2.332 -6.114 1.00 96.56 91 VAL A N 1
ATOM 750 C CA . VAL A 1 91 ? 3.748 2.070 -5.256 1.00 96.56 91 VAL A CA 1
ATOM 751 C C . VAL A 1 91 ? 3.392 3.189 -4.289 1.00 96.56 91 VAL A C 1
ATOM 753 O O . VAL A 1 91 ? 2.233 3.288 -3.914 1.00 96.56 91 VAL A O 1
ATOM 756 N N . GLU A 1 92 ? 4.333 4.023 -3.841 1.00 96.31 92 GLU A N 1
ATOM 757 C CA . GLU A 1 92 ? 4.117 4.893 -2.672 1.00 96.31 92 GLU A CA 1
ATOM 758 C C . GLU A 1 92 ? 2.953 5.885 -2.837 1.00 96.31 92 GLU A C 1
ATOM 760 O O . GLU A 1 92 ? 2.207 6.117 -1.882 1.00 96.31 92 GLU A O 1
ATOM 765 N N . ASP A 1 93 ? 2.756 6.400 -4.053 1.00 97.38 93 ASP A N 1
ATOM 766 C CA . ASP A 1 93 ? 1.778 7.446 -4.381 1.00 97.38 93 ASP A CA 1
A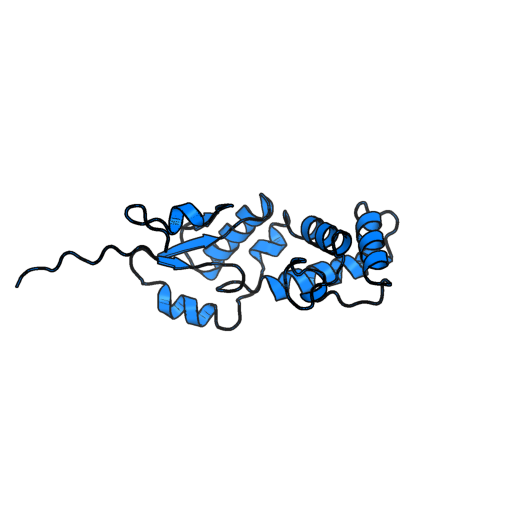TOM 767 C C . ASP A 1 93 ? 0.648 6.966 -5.322 1.00 97.38 93 ASP A C 1
ATOM 769 O O . ASP A 1 93 ? -0.147 7.768 -5.805 1.00 97.38 93 ASP A O 1
ATOM 773 N N . ASP A 1 94 ? 0.542 5.657 -5.580 1.00 97.69 94 ASP A N 1
ATOM 774 C CA . ASP A 1 94 ? -0.460 5.085 -6.496 1.00 97.69 94 ASP A CA 1
ATOM 775 C C . ASP A 1 94 ? -1.798 4.815 -5.782 1.00 97.69 94 ASP A C 1
ATOM 777 O O . ASP A 1 94 ? -2.019 3.751 -5.199 1.00 97.69 94 ASP A O 1
ATOM 781 N N . VAL A 1 95 ? -2.704 5.797 -5.810 1.00 98.44 95 VAL A N 1
ATOM 782 C CA . VAL A 1 95 ? -4.028 5.711 -5.161 1.00 98.44 95 VAL A CA 1
ATOM 783 C C . VAL A 1 95 ? -4.802 4.464 -5.588 1.00 98.44 95 VAL A C 1
ATOM 785 O O . VAL A 1 95 ? -5.382 3.790 -4.734 1.00 98.44 95 VAL A O 1
ATOM 788 N N . ASP A 1 96 ? -4.806 4.154 -6.885 1.00 98.19 96 ASP A N 1
ATOM 789 C CA . ASP A 1 96 ? -5.594 3.057 -7.442 1.00 98.19 96 ASP A CA 1
ATOM 790 C C . ASP A 1 96 ? -5.065 1.706 -6.965 1.00 98.19 96 ASP A C 1
ATOM 792 O O . ASP A 1 96 ? -5.858 0.840 -6.591 1.00 98.19 96 ASP A O 1
ATOM 796 N N . LEU A 1 97 ? -3.743 1.531 -6.902 1.00 98.12 97 LEU A N 1
ATOM 797 C CA . LEU A 1 97 ? -3.134 0.347 -6.304 1.00 98.12 97 LEU A CA 1
ATOM 798 C C . LEU A 1 97 ? -3.601 0.176 -4.856 1.00 98.12 97 LEU A C 1
ATOM 800 O O . LEU A 1 97 ? -4.172 -0.859 -4.517 1.00 98.12 97 LEU A O 1
ATOM 804 N N . TRP A 1 98 ? -3.397 1.190 -4.010 1.00 98.44 98 TRP A N 1
ATOM 805 C CA . TRP A 1 98 ? -3.713 1.112 -2.579 1.00 98.44 98 TRP A CA 1
ATOM 806 C C . TRP A 1 98 ? -5.200 0.896 -2.306 1.00 98.44 98 TRP A C 1
ATOM 808 O O . TRP A 1 98 ? -5.551 0.132 -1.407 1.00 98.44 98 TRP A O 1
ATOM 818 N N . ALA A 1 99 ? -6.071 1.532 -3.090 1.00 98.00 99 ALA A N 1
ATOM 819 C CA . ALA A 1 99 ? -7.511 1.352 -2.980 1.00 98.00 99 ALA A CA 1
ATOM 820 C C . ALA A 1 99 ? -7.948 -0.066 -3.372 1.00 98.00 99 ALA A C 1
ATOM 822 O O . ALA A 1 99 ? -8.963 -0.545 -2.874 1.00 98.00 99 ALA A O 1
ATOM 823 N N . ASN A 1 100 ? -7.213 -0.759 -4.246 1.00 98.12 100 ASN A N 1
ATOM 824 C CA . ASN A 1 100 ? -7.626 -2.044 -4.822 1.00 98.12 100 ASN A CA 1
ATOM 825 C C . ASN A 1 100 ? -6.789 -3.248 -4.367 1.00 98.12 100 ASN A C 1
ATOM 827 O O . ASN A 1 100 ? -6.956 -4.340 -4.911 1.00 98.12 100 ASN A O 1
ATOM 831 N N . LEU A 1 101 ? -5.934 -3.092 -3.350 1.00 98.38 101 LEU A N 1
ATOM 832 C CA . LEU A 1 101 ? -5.263 -4.231 -2.719 1.00 98.38 101 LEU A CA 1
ATOM 833 C C . LEU A 1 101 ? -6.289 -5.257 -2.208 1.00 98.38 101 LEU A C 1
ATOM 835 O O . LEU A 1 101 ? -7.367 -4.909 -1.725 1.00 98.38 101 LEU A O 1
ATOM 839 N N . GLY A 1 102 ? -5.954 -6.541 -2.319 1.00 98.31 102 GLY A N 1
ATOM 840 C CA . GLY A 1 102 ? -6.815 -7.624 -1.848 1.00 98.31 102 GLY A CA 1
ATOM 841 C C . GLY A 1 102 ? -6.816 -7.772 -0.325 1.00 98.31 102 GLY A C 1
ATOM 842 O O . GLY A 1 102 ? -5.955 -7.238 0.374 1.00 98.31 102 GLY A O 1
ATOM 843 N N . TRP A 1 103 ? -7.761 -8.557 0.186 1.00 98.56 103 TRP A N 1
ATOM 844 C CA . TRP A 1 1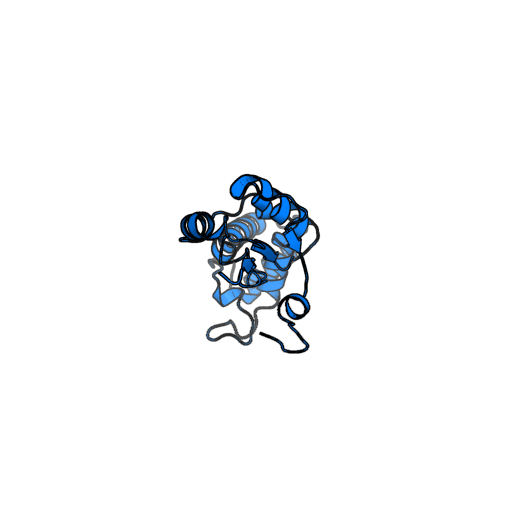03 ? -7.760 -9.007 1.578 1.00 98.56 103 TRP A CA 1
ATOM 845 C C . TRP A 1 103 ? -6.550 -9.898 1.880 1.00 98.56 103 TRP A C 1
ATOM 847 O O . TRP A 1 103 ? -6.173 -10.740 1.063 1.00 98.56 103 TRP A O 1
ATOM 857 N N . GLU A 1 104 ? -5.975 -9.745 3.073 1.00 98.44 104 GLU A N 1
ATOM 858 C CA . GLU A 1 104 ? -5.011 -10.702 3.624 1.00 98.44 104 GLU A CA 1
ATOM 859 C C . GLU A 1 104 ? -5.694 -12.050 3.894 1.00 98.44 104 GLU A C 1
ATOM 861 O O . GLU A 1 104 ? -6.906 -12.121 4.132 1.00 98.44 104 GLU A O 1
ATOM 866 N N . ARG A 1 105 ? -4.932 -13.148 3.873 1.00 97.81 105 ARG A N 1
ATOM 867 C CA . ARG A 1 105 ? -5.470 -14.475 4.173 1.00 97.81 105 ARG A CA 1
ATOM 868 C C . ARG A 1 105 ? -6.024 -14.507 5.600 1.00 97.81 105 ARG A C 1
ATOM 870 O O . ARG A 1 105 ? -5.264 -14.447 6.563 1.00 97.81 105 ARG A O 1
ATOM 877 N N . GLY A 1 106 ? -7.337 -14.691 5.732 1.00 97.94 106 GLY A N 1
ATOM 878 C CA . GLY A 1 106 ? -8.027 -14.654 7.025 1.00 97.94 106 GLY A CA 1
ATOM 879 C C . GLY A 1 106 ? -8.409 -13.244 7.491 1.00 97.94 106 GLY A C 1
ATOM 880 O O . GLY A 1 106 ? -8.990 -13.098 8.564 1.00 97.94 106 GLY A O 1
ATOM 881 N N . GLY A 1 107 ? -8.071 -12.199 6.726 1.00 98.12 107 GLY A N 1
ATOM 882 C CA . GLY A 1 107 ? -8.303 -10.805 7.103 1.00 98.12 107 GLY A CA 1
ATOM 883 C C . GLY A 1 107 ? -9.787 -10.453 7.175 1.00 98.12 107 GLY A C 1
ATOM 884 O O . GLY A 1 107 ? -10.204 -9.722 8.072 1.00 98.12 107 GLY A O 1
ATOM 885 N N . LYS A 1 108 ? -10.603 -11.022 6.279 1.00 97.88 108 LYS A N 1
ATOM 886 C CA . LYS A 1 108 ? -12.054 -10.806 6.283 1.00 97.88 108 LYS A CA 1
ATOM 887 C C . LYS A 1 108 ? -12.714 -11.482 7.479 1.00 97.88 108 LYS A C 1
ATOM 889 O O . LYS A 1 108 ? -13.515 -10.861 8.169 1.00 97.88 108 LYS A O 1
ATOM 894 N N . GLU A 1 109 ? -12.322 -12.721 7.763 1.00 98.44 109 GLU A N 1
ATOM 895 C CA . GLU A 1 109 ? -12.766 -13.461 8.939 1.00 98.44 109 GLU A CA 1
ATOM 896 C C . GLU A 1 109 ? -12.377 -12.719 10.220 1.00 98.44 109 GLU A C 1
ATOM 898 O O . GLU A 1 109 ? -13.220 -12.514 11.089 1.00 98.44 109 GLU A O 1
ATOM 903 N N . LEU A 1 110 ? -11.126 -12.253 10.319 1.00 98.19 110 LEU A N 1
ATOM 904 C CA . LEU A 1 110 ? -10.666 -11.433 11.438 1.00 98.19 110 LEU A CA 1
ATOM 905 C C . LEU A 1 110 ? -11.533 -10.182 11.603 1.00 98.19 110 LEU A C 1
ATOM 907 O O . LEU A 1 110 ? -11.991 -9.916 12.713 1.00 98.19 110 LEU A O 1
ATOM 911 N N . TRP A 1 111 ? -11.773 -9.434 10.521 1.00 98.12 111 TRP A N 1
ATOM 912 C CA . TRP A 1 111 ? -12.608 -8.235 10.561 1.00 98.12 111 TRP A CA 1
ATOM 913 C C . TRP A 1 111 ? -14.012 -8.535 11.086 1.00 98.12 111 TRP A C 1
ATOM 915 O O . TRP A 1 111 ? -14.484 -7.854 11.997 1.00 98.12 111 TRP A O 1
ATOM 925 N N . ASP A 1 112 ? -14.649 -9.588 10.576 1.00 98.00 112 ASP A N 1
ATOM 926 C CA . ASP A 1 112 ? -15.978 -10.004 11.020 1.00 98.00 112 ASP A CA 1
ATOM 927 C C . ASP A 1 112 ? -16.028 -10.347 12.515 1.00 98.00 112 ASP A C 1
ATOM 929 O O . ASP A 1 112 ? -17.046 -10.083 13.155 1.00 98.00 112 ASP A O 1
ATOM 933 N N . TYR A 1 113 ? -14.936 -10.861 13.091 1.00 97.81 113 TYR A N 1
ATOM 934 C CA . TYR A 1 113 ? -14.835 -11.121 14.529 1.00 97.81 113 TYR A CA 1
ATOM 935 C C . TYR A 1 113 ? -14.629 -9.865 15.383 1.00 97.81 113 TYR A C 1
ATOM 937 O O . TYR A 1 113 ? -15.080 -9.841 16.529 1.00 97.81 113 TYR A O 1
ATOM 945 N N . ILE A 1 114 ? -13.917 -8.852 14.880 1.00 96.50 114 ILE A N 1
ATOM 946 C CA . ILE A 1 114 ? -13.476 -7.713 15.705 1.00 96.50 114 ILE A CA 1
ATOM 947 C C . ILE A 1 114 ? -14.290 -6.438 15.499 1.00 96.50 114 ILE A C 1
ATOM 949 O O . ILE A 1 114 ? -14.256 -5.579 16.374 1.00 96.50 114 ILE A O 1
ATOM 953 N N . LYS A 1 115 ? -15.010 -6.286 14.380 1.00 95.81 115 LYS A N 1
ATOM 954 C CA . LYS A 1 115 ? -15.638 -5.014 13.965 1.00 95.81 115 LYS A CA 1
ATOM 955 C C . LYS A 1 115 ? -16.559 -4.370 15.006 1.00 95.81 115 LYS A C 1
ATOM 957 O O . LYS A 1 115 ? -16.684 -3.148 15.029 1.00 95.81 115 LYS A O 1
ATOM 962 N N . ASP A 1 116 ? -17.153 -5.178 15.883 1.00 94.50 116 ASP A N 1
ATOM 963 C CA . ASP A 1 116 ? -18.084 -4.729 16.924 1.00 94.50 116 ASP A CA 1
ATOM 964 C C . ASP A 1 116 ? -17.409 -4.453 18.281 1.00 94.50 116 ASP A C 1
ATOM 966 O O . ASP A 1 116 ? -18.082 -4.101 19.252 1.00 94.50 116 ASP A O 1
ATOM 970 N N . ILE A 1 117 ? -16.081 -4.592 18.378 1.00 93.25 117 ILE A N 1
ATOM 971 C CA . ILE A 1 117 ? -15.331 -4.271 19.595 1.00 93.25 117 ILE A CA 1
ATOM 972 C C . ILE A 1 117 ? -15.437 -2.758 19.875 1.00 93.25 117 ILE A C 1
ATOM 974 O O . ILE A 1 117 ? -15.035 -1.938 19.041 1.00 93.25 117 ILE A O 1
ATOM 978 N N . PRO A 1 118 ? -15.934 -2.348 21.059 1.00 90.69 118 PRO A N 1
ATOM 979 C CA . PRO A 1 118 ? -15.966 -0.944 21.448 1.00 90.69 118 PRO A CA 1
ATOM 980 C C . PRO A 1 118 ? -14.574 -0.304 21.405 1.00 90.69 118 PRO A C 1
ATOM 982 O O . PRO A 1 118 ? -13.619 -0.844 21.955 1.00 90.69 118 PRO A O 1
ATOM 985 N N . GLY A 1 119 ? -14.460 0.867 20.775 1.00 89.25 119 GLY A N 1
ATOM 986 C CA . GLY A 1 119 ? -13.177 1.569 20.656 1.00 89.25 119 GLY A CA 1
ATOM 987 C C . GLY A 1 119 ? -12.206 0.941 19.652 1.00 89.25 119 GLY A C 1
ATOM 988 O O . GLY A 1 119 ? -11.008 1.178 19.758 1.00 89.25 119 GLY A O 1
ATOM 989 N N . LEU A 1 120 ? -12.692 0.127 18.706 1.00 93.81 120 LEU A N 1
ATOM 990 C CA . LEU A 1 120 ? -11.891 -0.309 17.566 1.00 93.81 120 LEU A CA 1
ATOM 991 C C . LEU A 1 120 ? -11.691 0.833 16.558 1.00 93.81 120 LEU A C 1
ATOM 993 O O . LEU A 1 120 ? -12.655 1.428 16.066 1.00 93.81 120 LEU A O 1
ATOM 997 N N . GLU A 1 121 ? -10.432 1.070 16.209 1.00 95.62 121 GLU A N 1
ATOM 998 C CA . GLU A 1 121 ? -9.996 1.983 15.154 1.00 95.62 121 GLU A CA 1
ATOM 999 C C . GLU A 1 121 ? -8.956 1.313 14.250 1.00 95.62 121 GLU A C 1
ATOM 1001 O O . GLU A 1 121 ? -8.275 0.362 14.638 1.00 95.62 121 GLU A O 1
ATOM 1006 N N . ILE A 1 122 ? -8.813 1.824 13.030 1.00 97.44 122 ILE A N 1
ATOM 1007 C CA . ILE A 1 122 ? -7.752 1.406 12.115 1.00 97.44 122 ILE A CA 1
ATOM 1008 C C . ILE A 1 122 ? -6.506 2.246 12.394 1.00 97.44 122 ILE A C 1
ATOM 1010 O O . ILE A 1 122 ? -6.610 3.461 12.575 1.00 97.44 122 ILE A O 1
ATOM 1014 N N . LEU A 1 123 ? -5.329 1.617 12.422 1.00 97.12 123 LEU A N 1
ATOM 1015 C CA . LEU A 1 123 ? -4.039 2.290 12.593 1.00 97.12 123 LEU A CA 1
ATOM 1016 C C . LEU A 1 123 ? -3.002 1.736 11.616 1.00 97.12 123 LEU A C 1
ATOM 1018 O O . LEU A 1 123 ? -2.461 0.652 11.825 1.00 97.12 123 LEU A O 1
ATOM 1022 N N . SER A 1 124 ? -2.655 2.518 10.597 1.00 96.69 124 SER A N 1
ATOM 1023 C CA . SER A 1 124 ? -1.683 2.134 9.566 1.00 96.69 124 SER A CA 1
ATOM 1024 C C . SER A 1 124 ? -0.637 3.227 9.367 1.00 96.69 124 SER A C 1
ATOM 1026 O O . SER A 1 124 ? -0.923 4.413 9.518 1.00 96.69 124 SER A O 1
ATOM 1028 N N . ALA A 1 125 ? 0.573 2.836 8.972 1.00 95.12 125 ALA A N 1
ATOM 1029 C CA . ALA A 1 125 ? 1.555 3.786 8.457 1.00 95.12 125 ALA A CA 1
ATOM 1030 C C . ALA A 1 125 ? 1.315 4.006 6.953 1.00 95.12 125 ALA A C 1
ATOM 1032 O O . ALA A 1 125 ? 1.141 3.021 6.230 1.00 95.12 125 ALA A O 1
ATOM 1033 N N . PRO A 1 126 ? 1.242 5.254 6.465 1.00 95.75 126 PRO A N 1
ATOM 1034 C CA . PRO A 1 126 ? 1.237 5.530 5.034 1.00 95.75 126 PRO A CA 1
ATOM 1035 C C . PRO A 1 126 ? 2.659 5.529 4.450 1.00 95.75 126 PRO A C 1
ATOM 1037 O O . PRO A 1 126 ? 3.635 5.736 5.164 1.00 95.75 126 PRO A O 1
ATOM 1040 N N . MET A 1 127 ? 2.767 5.314 3.138 1.00 94.69 127 MET A N 1
ATOM 1041 C CA . MET A 1 127 ? 4.018 5.447 2.378 1.00 94.69 127 MET A CA 1
ATOM 1042 C C . MET A 1 127 ? 4.164 6.840 1.748 1.00 94.69 127 MET A C 1
ATOM 1044 O O . MET A 1 127 ? 5.211 7.461 1.886 1.00 94.69 127 MET A O 1
ATOM 1048 N N . ALA A 1 128 ? 3.109 7.348 1.109 1.00 96.56 128 ALA A N 1
ATOM 1049 C CA . ALA A 1 128 ? 2.997 8.728 0.622 1.00 96.56 128 ALA A CA 1
ATOM 1050 C C . ALA A 1 128 ? 1.528 9.195 0.620 1.00 96.56 128 ALA A C 1
ATOM 1052 O O . ALA A 1 128 ? 0.658 8.527 1.190 1.00 96.56 128 ALA A O 1
ATOM 1053 N N . GLU A 1 129 ? 1.224 10.345 0.017 1.00 97.44 129 GLU A N 1
ATOM 1054 C CA . GLU A 1 129 ? -0.135 10.899 0.025 1.00 97.44 129 GLU A CA 1
ATOM 1055 C C . GLU A 1 129 ? -1.130 10.000 -0.717 1.00 97.44 129 GLU A C 1
ATOM 1057 O O . GLU A 1 129 ? -2.201 9.703 -0.186 1.00 97.44 129 GLU A O 1
ATOM 1062 N N . GLY A 1 130 ? -0.742 9.453 -1.869 1.00 97.62 130 GLY A N 1
ATOM 1063 C CA . GLY A 1 130 ? -1.551 8.501 -2.618 1.00 97.62 130 GLY A CA 1
ATOM 1064 C C . GLY A 1 130 ? -1.889 7.253 -1.804 1.00 97.62 130 GLY A C 1
ATOM 1065 O O . GLY A 1 130 ? -3.046 6.828 -1.774 1.00 97.62 130 GLY A O 1
ATOM 1066 N N . SER A 1 131 ? -0.935 6.736 -1.019 1.00 97.75 131 SER A N 1
ATOM 1067 C CA . SER A 1 131 ? -1.222 5.646 -0.079 1.00 97.75 131 SER A CA 1
ATOM 1068 C C . SER A 1 131 ? -2.229 6.023 1.005 1.00 97.75 131 SER A C 1
ATOM 1070 O O . SER A 1 131 ? -3.032 5.180 1.401 1.00 97.75 131 SER A O 1
ATOM 1072 N N . LYS A 1 132 ? -2.242 7.276 1.485 1.00 97.56 132 LYS A N 1
ATOM 1073 C CA . LYS A 1 132 ? -3.222 7.708 2.493 1.00 97.56 132 LYS A CA 1
ATOM 1074 C C . LYS A 1 132 ? -4.626 7.706 1.918 1.00 97.56 132 LYS A C 1
ATOM 1076 O O . LYS A 1 132 ? -5.548 7.215 2.569 1.00 97.56 132 LYS A O 1
ATOM 1081 N N . VAL A 1 133 ? -4.775 8.255 0.716 1.00 97.81 133 VAL A N 1
ATOM 1082 C CA . VAL A 1 133 ? -6.058 8.318 0.015 1.00 97.81 133 VAL A CA 1
ATOM 1083 C C . VAL A 1 133 ? -6.553 6.907 -0.292 1.00 97.81 133 VAL A C 1
ATOM 1085 O O . VAL A 1 133 ? -7.657 6.552 0.119 1.00 97.81 133 VAL A O 1
ATOM 1088 N N . GLY A 1 134 ? -5.717 6.067 -0.907 1.00 97.94 134 GLY A N 1
ATOM 1089 C CA . GLY A 1 134 ? -6.102 4.701 -1.259 1.00 97.94 134 GLY A CA 1
ATOM 1090 C C . GLY A 1 134 ? -6.450 3.841 -0.041 1.00 97.94 134 GLY A C 1
ATOM 1091 O O . GLY A 1 134 ? -7.460 3.143 -0.058 1.00 97.94 134 GLY A O 1
ATOM 1092 N N . LYS A 1 135 ? -5.706 3.957 1.069 1.00 97.88 135 LYS A N 1
ATOM 1093 C CA . LYS A 1 135 ? -6.044 3.270 2.331 1.00 97.88 135 LYS A CA 1
ATOM 1094 C C . LYS A 1 135 ? -7.408 3.688 2.878 1.00 97.88 135 LYS A C 1
ATOM 1096 O O . LYS A 1 135 ? -8.173 2.829 3.307 1.00 97.88 135 LYS A O 1
ATOM 1101 N N . ARG A 1 136 ? -7.735 4.986 2.855 1.00 97.81 136 ARG A N 1
ATOM 1102 C CA . ARG A 1 136 ? -9.054 5.485 3.285 1.00 97.81 136 ARG A CA 1
ATOM 1103 C C . ARG A 1 136 ? -10.171 4.925 2.402 1.00 97.81 136 ARG A C 1
ATOM 1105 O O . ARG A 1 136 ? -11.150 4.422 2.940 1.00 97.81 136 ARG A O 1
ATOM 1112 N N . MET A 1 137 ? -9.981 4.935 1.080 1.00 97.44 137 MET A N 1
ATOM 1113 C CA . MET A 1 137 ? -10.937 4.362 0.123 1.00 97.44 137 MET A CA 1
ATOM 1114 C C . MET A 1 137 ? -11.142 2.860 0.342 1.00 97.44 137 MET A C 1
ATOM 1116 O O . MET A 1 137 ? -12.274 2.383 0.324 1.00 97.44 137 MET A O 1
ATOM 1120 N N . TRP A 1 138 ? -10.058 2.115 0.576 1.00 98.00 138 TRP A N 1
ATOM 1121 C CA . TRP A 1 138 ? -10.124 0.684 0.862 1.00 98.00 138 TRP A CA 1
ATOM 1122 C C . TRP A 1 138 ? -10.927 0.414 2.138 1.00 98.00 138 TRP A C 1
ATOM 1124 O O . TRP A 1 138 ? -11.839 -0.406 2.129 1.00 98.00 138 TRP A O 1
ATOM 1134 N N . VAL A 1 139 ? -10.635 1.143 3.223 1.00 97.75 139 VAL A N 1
ATOM 1135 C CA . VAL A 1 139 ? -11.335 0.995 4.509 1.00 97.75 139 VAL A CA 1
ATOM 1136 C C . VAL A 1 139 ? -12.820 1.326 4.386 1.00 97.75 139 VAL A C 1
ATOM 1138 O O . VAL A 1 139 ? -13.656 0.579 4.893 1.00 97.75 139 VAL A O 1
ATOM 1141 N N . GLU A 1 140 ? -13.165 2.413 3.702 1.00 95.88 140 GLU A N 1
ATOM 1142 C CA . GLU A 1 140 ? -14.560 2.790 3.482 1.00 95.88 140 GLU A CA 1
ATOM 1143 C C . GLU A 1 140 ? -15.307 1.709 2.686 1.00 95.88 140 GLU A C 1
ATOM 1145 O O . GLU A 1 140 ? -16.380 1.272 3.103 1.00 95.88 140 GLU A O 1
ATOM 1150 N N . ARG A 1 141 ? -14.712 1.220 1.587 1.00 96.25 141 ARG A N 1
ATOM 1151 C CA . ARG A 1 141 ? -15.321 0.207 0.712 1.00 96.25 141 ARG A CA 1
ATOM 1152 C C . ARG A 1 141 ? -15.481 -1.150 1.396 1.00 96.25 141 ARG A C 1
ATOM 1154 O O . ARG A 1 141 ? -16.539 -1.762 1.288 1.00 96.25 141 ARG A O 1
ATOM 1161 N N . GLU A 1 142 ? -14.421 -1.647 2.026 1.00 97.56 142 GLU A N 1
ATOM 1162 C CA . GLU A 1 142 ? -14.351 -3.029 2.515 1.00 97.56 142 GLU A CA 1
ATOM 1163 C C . GLU A 1 142 ? -14.866 -3.177 3.946 1.00 97.56 142 GLU A C 1
ATOM 1165 O O . GLU A 1 142 ? -15.468 -4.197 4.284 1.00 97.56 142 GLU A O 1
ATOM 1170 N N . LEU A 1 143 ? -14.624 -2.174 4.797 1.00 96.62 143 LEU A N 1
ATOM 1171 C CA . LEU A 1 143 ? -14.925 -2.252 6.227 1.00 96.62 143 LEU A CA 1
ATOM 1172 C C . LEU A 1 143 ? -16.184 -1.468 6.611 1.00 96.62 143 LEU A C 1
ATOM 1174 O O . LEU A 1 143 ? -16.745 -1.719 7.679 1.00 96.62 143 LEU A O 1
ATOM 1178 N N . GLY A 1 144 ? -16.617 -0.511 5.780 1.00 95.00 144 GLY A N 1
ATOM 1179 C CA . GLY A 1 144 ? -17.708 0.410 6.113 1.00 95.00 144 GLY A CA 1
ATOM 1180 C C . GLY A 1 144 ? -17.380 1.315 7.306 1.00 95.00 144 GLY A C 1
ATOM 1181 O O . GLY A 1 144 ? -18.278 1.765 8.018 1.00 95.00 144 GLY A O 1
ATOM 1182 N N . VAL A 1 145 ? -16.089 1.536 7.573 1.00 91.31 145 VAL A N 1
ATOM 1183 C CA . VAL A 1 145 ? -15.613 2.329 8.710 1.00 91.31 145 VAL A CA 1
ATOM 1184 C C . VAL A 1 145 ? -15.473 3.792 8.284 1.00 91.31 145 VAL A C 1
ATOM 1186 O O . VAL A 1 145 ? -14.853 4.063 7.254 1.00 91.31 145 VAL A O 1
ATOM 1189 N N . PRO A 1 146 ? -16.006 4.747 9.067 1.00 89.38 146 PRO A N 1
ATOM 1190 C CA . PRO A 1 146 ? -15.882 6.166 8.763 1.00 89.38 146 PRO A CA 1
ATOM 1191 C C . PRO A 1 146 ? -14.423 6.624 8.856 1.00 89.38 146 PRO A C 1
ATOM 1193 O O . PRO A 1 146 ? -13.642 6.131 9.675 1.00 89.38 146 PRO A O 1
ATOM 1196 N N . VAL A 1 147 ? -14.056 7.593 8.022 1.00 85.56 147 VAL A N 1
ATOM 1197 C CA . VAL A 1 147 ? -12.665 8.004 7.803 1.00 85.56 147 VAL A CA 1
ATOM 1198 C C . VAL A 1 147 ? -11.989 8.581 9.059 1.00 85.56 147 VAL A C 1
ATOM 1200 O O . VAL A 1 147 ? -10.766 8.556 9.188 1.00 85.56 147 VAL A O 1
ATOM 1203 N N . GLU A 1 148 ? -12.778 9.072 10.010 1.00 88.62 148 GLU A N 1
ATOM 1204 C CA . GLU A 1 148 ? -12.349 9.611 11.302 1.00 88.62 148 GLU A CA 1
ATOM 1205 C C . GLU A 1 148 ? -11.807 8.523 12.236 1.00 88.62 148 GLU A C 1
ATOM 1207 O O . GLU A 1 148 ? -11.034 8.827 13.139 1.00 88.62 148 GLU A O 1
ATOM 1212 N N . LYS A 1 149 ? -12.178 7.256 12.008 1.00 89.62 149 LYS A N 1
ATOM 1213 C CA . LYS A 1 149 ? -11.649 6.088 12.729 1.00 89.62 149 LYS A CA 1
ATOM 1214 C C . LYS A 1 149 ? -10.420 5.476 12.051 1.00 89.62 149 LYS A C 1
ATOM 1216 O O . LYS A 1 149 ? -9.990 4.384 12.427 1.00 89.62 149 LYS A O 1
ATOM 1221 N N . VAL A 1 150 ? -9.868 6.147 11.038 1.00 95.44 150 VAL A N 1
ATOM 1222 C CA . VAL A 1 150 ? -8.680 5.708 10.300 1.00 95.44 150 VAL A CA 1
ATOM 1223 C C . VAL A 1 150 ? -7.494 6.590 10.666 1.00 95.44 150 VAL A C 1
ATOM 1225 O O . VAL A 1 150 ? -7.306 7.690 10.141 1.00 95.44 150 VAL A O 1
ATOM 1228 N N . ASN A 1 151 ? -6.659 6.077 11.563 1.00 96.06 151 ASN A N 1
ATOM 1229 C CA . ASN A 1 151 ? -5.433 6.723 11.998 1.00 96.06 151 ASN A CA 1
ATOM 1230 C C . ASN A 1 151 ? -4.297 6.371 11.038 1.00 96.06 151 ASN A C 1
ATOM 1232 O O . ASN A 1 151 ? -3.803 5.242 11.018 1.00 96.06 151 ASN A O 1
ATOM 1236 N N . LEU A 1 152 ? -3.862 7.352 10.249 1.00 95.81 152 LEU A N 1
ATOM 1237 C CA . LEU A 1 152 ? -2.690 7.222 9.388 1.00 95.81 152 LEU A CA 1
ATOM 1238 C C . LEU A 1 152 ? -1.530 8.003 9.997 1.00 95.81 152 LEU A C 1
ATOM 1240 O O . LEU A 1 152 ? -1.563 9.232 10.022 1.00 95.81 152 LEU A O 1
ATOM 1244 N N . SER A 1 153 ? -0.530 7.285 10.507 1.00 93.69 153 SER A N 1
ATOM 1245 C CA . SER A 1 153 ? 0.600 7.869 11.236 1.00 93.69 153 SER A CA 1
ATOM 1246 C C . SER A 1 153 ? 1.909 7.169 10.894 1.00 93.69 153 SER A C 1
ATOM 1248 O O . SER A 1 153 ? 1.996 5.944 10.967 1.00 93.69 153 SER A O 1
ATOM 1250 N N . ASP A 1 154 ? 2.955 7.952 10.628 1.00 89.56 154 ASP A N 1
ATOM 1251 C CA . ASP A 1 154 ? 4.314 7.450 10.372 1.00 89.56 154 ASP A CA 1
ATOM 1252 C C . ASP A 1 154 ? 4.924 6.752 11.603 1.00 89.56 154 ASP A C 1
ATOM 1254 O O . ASP A 1 154 ? 5.888 5.994 11.499 1.00 89.56 154 ASP A O 1
ATOM 1258 N N . SER A 1 155 ? 4.361 6.992 12.793 1.00 89.44 155 SER A N 1
ATOM 1259 C CA . SER A 1 155 ? 4.773 6.348 14.038 1.00 89.44 155 SER A CA 1
ATOM 1260 C C . SER A 1 155 ? 3.579 5.815 14.819 1.00 89.44 155 SER A C 1
ATOM 1262 O O . SER A 1 155 ? 2.652 6.553 15.160 1.00 89.44 155 SER A O 1
ATOM 1264 N N . LYS A 1 156 ? 3.641 4.529 15.182 1.00 88.19 156 LYS A N 1
ATOM 1265 C CA . LYS A 1 156 ? 2.643 3.879 16.048 1.00 88.19 156 LYS A CA 1
ATOM 1266 C C . LYS A 1 156 ? 2.921 4.079 17.539 1.00 88.19 156 LYS A C 1
ATOM 1268 O O . LYS A 1 156 ? 2.052 3.813 18.360 1.00 88.19 156 LYS A O 1
ATOM 1273 N N . LYS A 1 157 ? 4.106 4.589 17.903 1.00 88.06 157 LYS A N 1
ATOM 1274 C CA . LYS A 1 157 ? 4.526 4.759 19.302 1.00 88.06 157 LYS A CA 1
ATOM 1275 C C . LYS A 1 157 ? 3.488 5.516 20.150 1.00 88.06 157 LYS A C 1
ATOM 1277 O O . LYS A 1 157 ? 3.129 4.988 21.196 1.00 88.06 157 LYS A O 1
ATOM 1282 N N . PRO A 1 158 ? 2.936 6.672 19.721 1.00 87.69 158 PRO A N 1
ATOM 1283 C CA . PRO A 1 158 ? 1.975 7.417 20.541 1.00 87.69 158 PRO A CA 1
ATOM 1284 C C . PRO A 1 158 ? 0.705 6.627 20.887 1.00 87.69 158 PRO A C 1
ATOM 1286 O O . PRO A 1 158 ? 0.124 6.848 21.943 1.00 87.69 158 PRO A O 1
ATOM 1289 N N . TYR A 1 159 ? 0.306 5.686 20.029 1.00 88.12 159 TYR A N 1
ATOM 1290 C CA . TYR A 1 159 ? -0.919 4.896 20.170 1.00 88.12 159 TYR A CA 1
ATOM 1291 C C . TYR A 1 159 ? -0.777 3.717 21.137 1.00 88.12 159 TYR A C 1
ATOM 1293 O O . TYR A 1 159 ? -1.775 3.200 21.628 1.00 88.12 159 TYR A O 1
ATOM 1301 N N . GLY A 1 160 ? 0.457 3.299 21.431 1.00 85.88 160 GLY A N 1
ATOM 1302 C CA . GLY A 1 160 ? 0.742 2.241 22.402 1.00 85.88 160 GLY A CA 1
ATOM 1303 C C . GLY A 1 160 ? 1.151 2.759 23.782 1.00 85.88 160 GLY A C 1
ATOM 1304 O O . GLY A 1 160 ? 1.556 1.964 24.625 1.00 85.88 160 GLY A O 1
ATOM 1305 N N . VAL A 1 161 ? 1.088 4.072 24.036 1.00 85.19 161 VAL A N 1
ATOM 1306 C CA . VAL A 1 161 ? 1.421 4.637 25.351 1.00 85.19 161 VAL A CA 1
ATOM 1307 C C . VAL A 1 161 ? 0.166 4.768 26.207 1.00 85.19 161 VAL A C 1
ATOM 1309 O O . VAL A 1 161 ? -0.726 5.557 25.906 1.00 85.19 161 VAL A O 1
ATOM 1312 N N . TRP A 1 162 ? 0.145 4.072 27.343 1.00 79.94 162 TRP A N 1
ATOM 1313 C CA . TRP A 1 162 ? -0.882 4.224 28.372 1.00 79.94 162 TRP A CA 1
ATOM 1314 C C . TRP A 1 162 ? -0.244 4.528 29.728 1.00 79.94 162 TRP A C 1
ATOM 1316 O O . TRP A 1 162 ? 0.622 3.790 30.196 1.00 79.94 162 TRP A O 1
ATOM 1326 N N . ASN A 1 163 ? -0.640 5.638 30.363 1.00 82.69 163 ASN A N 1
ATOM 1327 C CA . ASN A 1 163 ? -0.072 6.107 31.637 1.00 82.69 163 ASN A CA 1
ATOM 1328 C C . ASN A 1 163 ? 1.472 6.128 31.656 1.00 82.69 163 ASN A C 1
ATOM 1330 O O . ASN A 1 163 ? 2.107 5.723 32.630 1.00 82.69 163 ASN A O 1
ATOM 1334 N N . GLY A 1 164 ? 2.082 6.567 30.550 1.00 79.94 164 GLY A N 1
ATOM 1335 C CA . GLY A 1 164 ? 3.538 6.662 30.407 1.00 79.94 164 GLY A CA 1
ATOM 1336 C C . GLY A 1 164 ? 4.260 5.331 30.169 1.00 79.94 164 GLY A C 1
ATOM 1337 O O . GLY A 1 164 ? 5.489 5.318 30.137 1.00 79.94 164 GLY A O 1
ATOM 1338 N N . LYS A 1 165 ? 3.534 4.220 29.984 1.00 75.25 165 LYS A N 1
ATOM 1339 C CA . LYS A 1 165 ? 4.101 2.909 29.642 1.00 75.25 165 LYS A CA 1
ATOM 1340 C C . LYS A 1 165 ? 3.769 2.543 28.201 1.00 75.25 165 LYS A C 1
ATOM 1342 O O . LYS A 1 165 ? 2.616 2.646 27.799 1.00 75.25 165 LYS A O 1
ATOM 1347 N N . GLN A 1 166 ? 4.785 2.120 27.453 1.00 75.31 166 GLN A N 1
ATOM 1348 C CA . GLN A 1 166 ? 4.635 1.582 26.103 1.00 75.31 166 GLN A CA 1
ATOM 1349 C C . GLN A 1 166 ? 4.232 0.105 26.194 1.00 75.31 166 GLN A C 1
ATOM 1351 O O . GLN A 1 166 ? 4.954 -0.676 26.819 1.00 75.31 166 GLN A O 1
ATOM 1356 N N . GLY A 1 167 ? 3.090 -0.240 25.604 1.00 60.75 167 GLY A N 1
ATOM 1357 C CA . GLY A 1 167 ? 2.689 -1.611 25.284 1.00 60.75 167 GLY A CA 1
ATOM 1358 C C . GLY A 1 167 ? 3.115 -2.029 23.886 1.00 60.75 167 GLY A C 1
ATOM 1359 O O . GLY A 1 167 ? 3.520 -1.140 23.092 1.00 60.75 167 GLY A O 1
#

Solvent-accessible surface area (backbone atoms only — not comparable to full-atom values): 9582 Å² total; per-residue (Å²): 132,86,78,72,78,76,83,86,60,78,43,72,45,55,37,76,74,49,37,26,23,44,71,61,44,51,41,52,52,47,44,53,50,50,59,60,36,73,81,30,84,86,45,89,61,21,66,44,46,53,48,18,20,63,69,72,76,39,80,93,63,84,68,48,69,45,50,59,43,56,75,89,44,90,77,27,45,98,72,36,66,44,45,35,54,39,46,48,73,68,49,27,59,34,33,68,59,44,37,64,49,47,68,18,95,63,13,63,63,50,44,73,74,47,73,82,45,76,58,60,31,41,44,36,66,55,77,35,70,24,25,45,54,7,45,49,51,28,39,38,72,76,68,70,47,62,70,89,46,52,46,74,38,90,61,68,65,77,80,33,50,54,97,89,40,78,107

Radius of gyration: 19.32 Å; Cα contacts (8 Å, |Δi|>4): 217; chains: 1; bounding box: 48×26×66 Å

pLDDT: mean 91.15, std 11.6, range [40.12, 98.56]